Protein AF-A0A6M2A0D2-F1 (afdb_monomer)

Structure (mmCIF, N/CA/C/O backbone):
data_AF-A0A6M2A0D2-F1
#
_entry.id   AF-A0A6M2A0D2-F1
#
loop_
_atom_site.group_PDB
_atom_site.id
_atom_site.type_symbol
_atom_site.label_atom_id
_atom_site.label_alt_id
_atom_site.label_comp_id
_atom_site.label_asym_id
_atom_site.label_entity_id
_atom_site.label_seq_id
_atom_site.pdbx_PDB_ins_code
_atom_site.Cartn_x
_atom_site.Cartn_y
_atom_site.Cartn_z
_atom_site.occupancy
_atom_site.B_iso_or_equiv
_atom_site.auth_seq_id
_atom_site.auth_comp_id
_atom_site.auth_asym_id
_atom_site.auth_atom_id
_atom_site.pdbx_PDB_model_num
ATOM 1 N N . MET A 1 1 ? -23.229 28.971 39.987 1.00 48.81 1 MET A N 1
ATOM 2 C CA . MET A 1 1 ? -23.139 29.223 38.529 1.00 48.81 1 MET A CA 1
ATOM 3 C C . MET A 1 1 ? -22.010 28.457 37.811 1.00 48.81 1 MET A C 1
ATOM 5 O O . MET A 1 1 ? -21.842 28.647 36.620 1.00 48.81 1 MET A O 1
ATOM 9 N N . ALA A 1 2 ? -21.264 27.540 38.452 1.00 50.34 2 ALA A N 1
ATOM 10 C CA . ALA A 1 2 ? -20.131 26.849 37.801 1.00 50.34 2 ALA A CA 1
ATOM 11 C C . ALA A 1 2 ? -20.486 25.549 37.037 1.00 50.34 2 ALA A C 1
ATOM 13 O O . ALA A 1 2 ? -19.642 25.006 36.333 1.00 50.34 2 ALA A O 1
ATOM 14 N N . LYS A 1 3 ? -21.718 25.028 37.162 1.00 50.66 3 LYS A N 1
ATOM 15 C CA . LYS A 1 3 ? -22.118 23.735 36.565 1.00 50.66 3 LYS A CA 1
ATOM 16 C C . LYS A 1 3 ? -22.698 23.833 35.145 1.00 50.66 3 LYS A C 1
ATOM 18 O O . LYS A 1 3 ? -22.775 22.814 34.468 1.00 50.66 3 LYS A O 1
ATOM 23 N N . GLU A 1 4 ? -23.085 25.023 34.683 1.00 49.31 4 GLU A N 1
ATOM 24 C CA . GLU A 1 4 ? -23.639 25.213 33.329 1.00 49.31 4 GLU A CA 1
ATOM 25 C C . GLU A 1 4 ? -22.561 25.374 32.251 1.00 49.31 4 GLU A C 1
ATOM 27 O O . GLU A 1 4 ? -22.770 24.955 31.116 1.00 49.31 4 GLU A O 1
ATOM 32 N N . ASN A 1 5 ? -21.381 25.894 32.602 1.00 50.97 5 ASN A N 1
ATOM 33 C CA . ASN A 1 5 ? -20.317 26.145 31.625 1.00 50.97 5 ASN A CA 1
ATOM 34 C C . ASN A 1 5 ? -19.569 24.872 31.194 1.00 50.97 5 ASN A C 1
ATOM 36 O O . ASN A 1 5 ? -19.172 24.774 30.038 1.00 50.97 5 ASN A O 1
ATOM 40 N N . ALA A 1 6 ? -19.440 23.867 32.069 1.00 52.22 6 ALA A N 1
ATOM 41 C CA . ALA A 1 6 ? -18.786 22.598 31.724 1.00 52.22 6 ALA A CA 1
ATOM 42 C C . ALA A 1 6 ? -19.586 21.787 30.683 1.00 52.22 6 ALA A C 1
ATOM 44 O O . ALA A 1 6 ? -19.010 21.219 29.765 1.00 52.22 6 ALA A O 1
ATOM 45 N N . LYS A 1 7 ? -20.926 21.806 30.762 1.00 52.66 7 LYS A N 1
ATOM 46 C CA . LYS A 1 7 ? -21.791 21.083 29.812 1.00 52.66 7 LYS A CA 1
ATOM 47 C C . LYS A 1 7 ? -21.825 21.697 28.408 1.00 52.66 7 LYS A C 1
ATOM 49 O O . LYS A 1 7 ? -22.117 20.978 27.459 1.00 52.66 7 LYS A O 1
ATOM 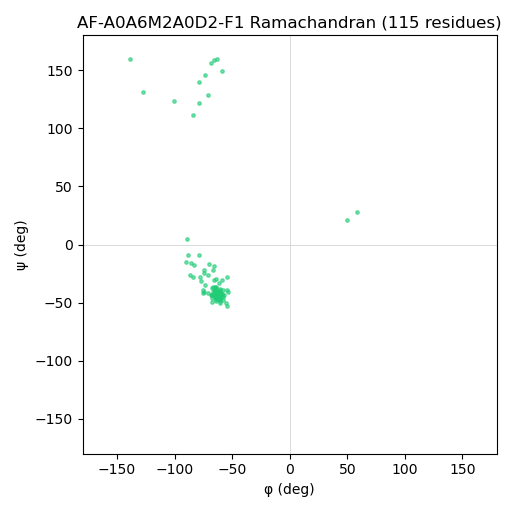54 N N . LYS A 1 8 ? -21.568 23.003 28.268 1.00 51.78 8 LYS A N 1
ATOM 55 C CA . LYS A 1 8 ? -21.531 23.680 26.959 1.00 51.78 8 LYS A CA 1
ATOM 56 C C . LYS A 1 8 ? -20.265 23.342 26.163 1.00 51.78 8 LYS A C 1
ATOM 58 O O . LYS A 1 8 ? -20.383 23.081 24.972 1.00 51.78 8 LYS A O 1
ATOM 63 N N . GLY A 1 9 ? -19.102 23.272 26.818 1.00 53.81 9 GLY A N 1
ATOM 64 C CA . GLY A 1 9 ? -17.838 22.892 26.167 1.00 53.81 9 GLY A CA 1
ATOM 65 C C . GLY A 1 9 ? -17.841 21.450 25.647 1.00 53.81 9 GLY A C 1
ATOM 66 O O . GLY A 1 9 ? -17.459 21.206 24.506 1.00 53.81 9 GLY A O 1
ATOM 67 N N . ASP A 1 10 ? -18.390 20.514 26.429 1.00 55.44 10 ASP A N 1
ATOM 68 C CA . ASP A 1 10 ? -18.502 19.103 26.026 1.00 55.44 10 ASP A CA 1
ATOM 69 C C . ASP A 1 10 ? -19.451 18.893 24.825 1.00 55.44 10 ASP A C 1
ATOM 71 O O . ASP A 1 10 ? -19.251 17.984 24.016 1.00 55.44 10 ASP A O 1
ATOM 75 N N . LEU A 1 11 ? -20.486 19.734 24.683 1.00 54.72 11 LEU A N 1
ATOM 76 C CA . LEU A 1 11 ? -21.418 19.689 23.549 1.00 54.72 11 LEU A CA 1
ATOM 77 C C . LEU A 1 11 ? -20.801 20.259 22.262 1.00 54.72 11 LEU A C 1
ATOM 79 O O . LEU A 1 11 ? -20.980 19.667 21.196 1.00 54.72 11 LEU A O 1
ATOM 83 N N . GLU A 1 12 ? -20.057 21.365 22.351 1.00 60.28 12 GLU A N 1
ATOM 84 C CA . GLU A 1 12 ? -19.354 21.958 21.202 1.00 60.28 12 GLU A CA 1
ATOM 85 C C . GLU A 1 12 ? -18.254 21.027 20.667 1.00 60.28 12 GLU A C 1
ATOM 87 O O . GLU A 1 12 ? -18.112 20.856 19.449 1.00 60.28 12 GLU A O 1
ATOM 92 N N . ASP A 1 13 ? -17.535 20.341 21.559 1.00 66.06 13 ASP A N 1
ATOM 93 C CA . ASP A 1 13 ? -16.544 19.333 21.181 1.00 66.06 13 ASP A CA 1
ATOM 94 C C . ASP A 1 13 ? -17.189 18.101 20.530 1.00 66.06 13 ASP A C 1
ATOM 96 O O . ASP A 1 13 ? -16.651 17.560 19.556 1.00 66.06 13 ASP A O 1
ATOM 100 N N . PHE A 1 14 ? -18.376 17.692 20.991 1.00 69.38 14 PHE A N 1
ATOM 101 C CA . PHE A 1 14 ? -19.129 16.589 20.395 1.00 69.38 14 PHE A CA 1
ATOM 102 C C . PHE A 1 14 ? -19.667 16.934 18.997 1.00 69.38 14 PHE A C 1
ATOM 104 O O . PHE A 1 14 ? -19.516 16.137 18.066 1.00 69.38 14 PHE A O 1
ATOM 111 N N . GLU A 1 15 ? -20.223 18.132 18.799 1.00 70.31 15 GLU A N 1
ATOM 112 C CA . GLU A 1 15 ? -20.664 18.602 17.477 1.00 70.31 15 GLU A CA 1
ATOM 113 C C . GLU A 1 15 ? -19.491 18.769 16.496 1.00 70.31 15 GLU A C 1
ATOM 115 O O . GLU A 1 15 ? -19.592 18.410 15.314 1.00 70.31 15 GLU A O 1
ATOM 120 N N . SER A 1 16 ? -18.344 19.255 16.979 1.00 75.31 16 SER A N 1
ATOM 121 C CA . SER A 1 16 ? -17.098 19.351 16.209 1.00 75.31 16 SER A CA 1
ATOM 122 C C . SER A 1 16 ? -16.593 17.970 15.772 1.00 75.31 16 SER A C 1
ATOM 124 O O . SER A 1 16 ? -16.230 17.766 14.606 1.00 75.31 16 SER A O 1
ATOM 126 N N . LEU A 1 17 ? -16.646 16.978 16.667 1.00 71.88 17 LEU A N 1
ATOM 127 C CA . LEU A 1 17 ? -16.330 15.577 16.370 1.00 71.88 17 LEU A CA 1
ATOM 128 C C . LEU A 1 17 ? -17.287 14.971 15.343 1.00 71.88 17 LEU A C 1
ATOM 130 O O . LEU A 1 17 ? -16.835 14.307 14.407 1.00 71.88 17 LEU A O 1
ATOM 134 N N . GLN A 1 18 ? -18.590 15.234 15.463 1.00 75.62 18 GLN A N 1
ATOM 135 C CA . GLN A 1 18 ? -19.581 14.769 14.494 1.00 75.62 18 GLN A CA 1
ATOM 136 C C . GLN A 1 18 ? -19.345 15.364 13.102 1.00 75.62 18 GLN A C 1
ATOM 138 O O . GLN A 1 18 ? -19.386 14.630 12.111 1.00 75.62 18 GLN A O 1
ATOM 143 N N . LYS A 1 19 ? -19.022 16.661 13.001 1.00 75.19 19 LYS A N 1
ATOM 144 C CA . LYS A 1 19 ? -18.650 17.295 11.724 1.00 75.19 19 LYS A CA 1
ATOM 145 C C . LYS A 1 19 ? -17.400 16.658 11.116 1.00 75.19 19 LYS A C 1
ATOM 147 O O . LYS A 1 19 ? -17.416 16.310 9.934 1.00 75.19 19 LYS A O 1
ATOM 152 N N . LYS A 1 20 ? -16.345 16.437 11.908 1.00 74.50 20 LYS A N 1
ATOM 153 C CA . LYS A 1 20 ? -15.103 15.783 11.447 1.00 74.50 20 LYS A CA 1
ATOM 154 C C . LYS A 1 20 ? -15.351 14.347 10.976 1.00 74.50 20 LYS A C 1
ATOM 156 O O . LYS A 1 20 ? -14.867 13.961 9.914 1.00 74.50 20 LYS A O 1
ATOM 161 N N . LEU A 1 21 ? -16.158 13.576 11.706 1.00 74.94 21 LEU A N 1
ATOM 162 C CA . LEU A 1 21 ? -16.565 12.225 11.306 1.00 74.94 21 LEU A CA 1
ATOM 163 C C . LEU A 1 21 ? -17.326 12.237 9.979 1.00 74.94 21 LEU A C 1
ATOM 165 O O . LEU A 1 21 ? -17.021 11.440 9.096 1.00 74.94 21 LEU A O 1
ATOM 169 N N . LYS A 1 22 ? -18.262 13.173 9.798 1.00 81.44 22 LYS A N 1
ATOM 170 C CA . LYS A 1 22 ? -19.039 13.311 8.558 1.00 81.44 22 LYS A CA 1
ATOM 171 C C . LYS A 1 22 ? -18.143 13.597 7.348 1.00 81.44 22 LYS A C 1
ATOM 173 O O . LYS A 1 22 ? -18.342 13.011 6.286 1.00 81.44 22 LYS A O 1
ATOM 178 N N . VAL A 1 23 ? -17.111 14.427 7.525 1.00 80.06 23 VAL A N 1
ATOM 179 C CA . VAL A 1 23 ? -16.092 14.688 6.493 1.00 80.06 23 VAL A CA 1
ATOM 180 C C . VAL A 1 23 ? -15.295 13.422 6.165 1.00 80.06 23 VAL A C 1
ATOM 182 O O . VAL A 1 23 ? -15.122 13.102 4.990 1.00 80.06 23 VAL A O 1
ATOM 185 N N . ILE A 1 24 ? -14.861 12.661 7.174 1.00 74.75 24 ILE A N 1
ATOM 186 C CA . ILE A 1 24 ? -14.125 11.400 6.979 1.00 74.75 24 ILE A CA 1
ATOM 187 C C . ILE A 1 24 ? -14.984 10.365 6.240 1.00 74.75 24 ILE A C 1
ATOM 189 O O . ILE A 1 24 ? -14.499 9.715 5.312 1.00 74.75 24 ILE A O 1
ATOM 193 N N . PHE A 1 25 ? -16.262 10.229 6.603 1.00 77.56 25 PHE A N 1
ATOM 194 C CA . PHE A 1 25 ? -17.186 9.335 5.906 1.00 77.56 25 PHE A CA 1
ATOM 195 C C . PHE A 1 25 ? -17.399 9.758 4.449 1.00 77.56 25 PHE A C 1
ATOM 197 O O . PHE A 1 25 ? -17.303 8.911 3.564 1.00 77.56 25 PHE A O 1
ATOM 204 N N . GLY A 1 26 ? -17.574 11.056 4.182 1.00 77.62 26 GLY A N 1
ATOM 205 C CA . GLY A 1 26 ? -17.702 11.568 2.816 1.00 77.62 26 GLY A CA 1
ATOM 206 C C . GLY A 1 26 ? -16.433 11.381 1.976 1.00 77.62 26 GLY A C 1
ATOM 207 O O . GLY A 1 26 ? -16.509 11.061 0.791 1.00 77.62 26 GLY A O 1
ATOM 208 N N . LEU A 1 27 ? -15.247 11.523 2.575 1.00 76.44 27 LEU A N 1
ATOM 209 C CA . LEU A 1 27 ? -13.976 11.221 1.908 1.00 76.44 27 LEU A CA 1
ATOM 210 C C . LEU A 1 27 ? -13.844 9.728 1.598 1.00 76.44 27 LEU A C 1
ATOM 212 O O . LEU A 1 27 ? -13.442 9.365 0.494 1.00 76.44 27 LEU A O 1
ATOM 216 N N . ARG A 1 28 ? -14.232 8.857 2.536 1.00 77.50 28 ARG A N 1
ATOM 217 C CA . ARG A 1 28 ? -14.237 7.404 2.330 1.00 77.50 28 ARG A CA 1
ATOM 218 C C . ARG A 1 28 ? -15.165 7.002 1.186 1.00 77.50 28 ARG A C 1
ATOM 220 O O . ARG A 1 28 ? -14.788 6.166 0.371 1.00 77.50 28 ARG A O 1
ATOM 227 N N . GLU A 1 29 ? -16.347 7.601 1.115 1.00 80.44 29 GLU A N 1
ATOM 228 C CA . GLU A 1 29 ? -17.319 7.350 0.053 1.00 80.44 29 GLU A CA 1
ATOM 229 C C . GLU A 1 29 ? -16.804 7.828 -1.310 1.00 80.44 29 GLU A C 1
ATOM 231 O O . GLU A 1 29 ? -16.836 7.074 -2.277 1.00 80.44 29 GLU A O 1
ATOM 236 N N . LYS A 1 30 ? -16.199 9.020 -1.381 1.00 79.31 30 LYS A N 1
ATOM 237 C CA . LYS A 1 30 ? -15.542 9.509 -2.606 1.00 79.31 30 LYS A CA 1
ATOM 238 C C . LYS A 1 30 ? -14.417 8.588 -3.079 1.00 79.31 30 LYS A C 1
ATOM 240 O O . LYS A 1 30 ? -14.313 8.332 -4.276 1.00 79.31 30 LYS A O 1
ATOM 245 N N . VAL A 1 31 ? -13.598 8.070 -2.161 1.00 78.81 31 VAL A N 1
ATOM 246 C CA . VAL A 1 31 ? -12.543 7.094 -2.483 1.00 78.81 31 VAL A CA 1
ATOM 247 C C . VAL A 1 31 ? -13.148 5.783 -2.976 1.00 78.81 31 VAL A C 1
ATOM 249 O O . VAL A 1 31 ? -12.663 5.230 -3.958 1.00 78.81 31 VAL A O 1
ATOM 252 N N . ALA A 1 32 ? -14.222 5.304 -2.345 1.00 77.00 32 ALA A N 1
ATOM 253 C CA . ALA A 1 32 ? -14.917 4.099 -2.782 1.00 77.00 32 ALA A CA 1
ATOM 254 C C . ALA A 1 32 ? -15.498 4.267 -4.193 1.00 77.00 32 ALA A C 1
ATOM 256 O O . ALA A 1 32 ? -15.269 3.409 -5.034 1.00 77.00 32 ALA A O 1
ATOM 257 N N . ILE A 1 33 ? -16.145 5.400 -4.484 1.00 80.75 33 ILE A N 1
ATOM 258 C CA . ILE A 1 33 ? -16.681 5.723 -5.815 1.00 80.75 33 ILE A CA 1
ATOM 259 C C . ILE A 1 33 ? -15.557 5.854 -6.850 1.00 80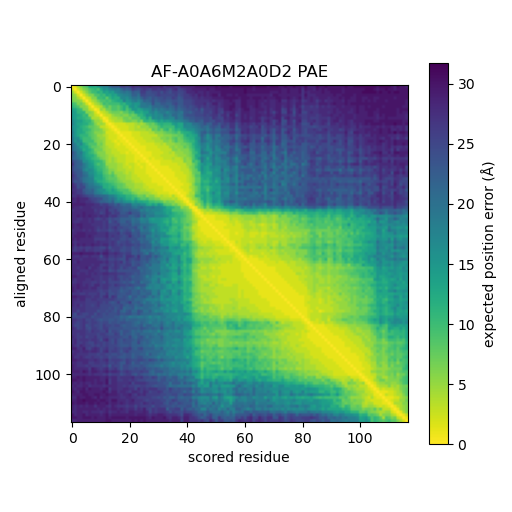.75 33 ILE A C 1
ATOM 261 O O . ILE A 1 33 ? -15.713 5.430 -7.992 1.00 80.75 33 ILE A O 1
ATOM 265 N N . ALA A 1 34 ? -14.419 6.449 -6.488 1.00 77.06 34 ALA A N 1
ATOM 266 C CA . ALA A 1 34 ? -13.278 6.573 -7.392 1.00 77.06 34 ALA A CA 1
ATOM 267 C C . ALA A 1 34 ? -12.656 5.206 -7.711 1.00 77.06 34 ALA A C 1
ATOM 269 O O . ALA A 1 34 ? -12.371 4.923 -8.871 1.00 77.06 34 ALA A O 1
ATOM 270 N N . LEU A 1 35 ? -12.499 4.347 -6.701 1.00 72.38 35 LEU A N 1
ATOM 271 C CA . LEU A 1 35 ? -12.041 2.972 -6.880 1.00 72.38 35 LEU A CA 1
ATOM 272 C C . LEU A 1 35 ? -13.026 2.169 -7.725 1.00 72.38 35 LEU A C 1
ATOM 274 O O . LEU A 1 35 ? -12.607 1.515 -8.671 1.00 72.38 35 LEU A O 1
ATOM 278 N N . ASP A 1 36 ? -14.322 2.280 -7.441 1.00 74.56 36 ASP A N 1
ATOM 279 C CA . ASP A 1 36 ? -15.371 1.608 -8.200 1.00 74.56 36 ASP A CA 1
ATOM 280 C C . ASP A 1 36 ? -15.380 2.061 -9.662 1.00 74.56 36 ASP A C 1
ATOM 282 O O . ASP A 1 36 ? -15.425 1.223 -10.552 1.00 74.56 36 ASP A O 1
ATOM 286 N N . LYS A 1 37 ? -15.198 3.361 -9.937 1.00 73.62 37 LYS A N 1
ATOM 287 C CA . LYS A 1 37 ? -15.034 3.894 -11.301 1.00 73.62 37 LYS A CA 1
ATOM 288 C C . LYS A 1 37 ? -13.778 3.382 -12.003 1.00 73.62 37 LYS A C 1
ATOM 290 O O . LYS A 1 37 ? -13.825 3.171 -13.210 1.00 73.62 37 LYS A O 1
ATOM 295 N N . ILE A 1 38 ? -12.666 3.199 -11.291 1.00 66.69 38 ILE A N 1
ATOM 296 C CA . ILE A 1 38 ? -11.439 2.610 -11.854 1.00 66.69 38 ILE A CA 1
ATOM 297 C C . ILE A 1 38 ? -11.677 1.133 -12.191 1.00 66.69 38 ILE A C 1
ATOM 299 O O . ILE A 1 38 ? -11.322 0.693 -13.282 1.00 66.69 38 ILE A O 1
ATOM 303 N N . TYR A 1 39 ? -12.341 0.394 -11.300 1.00 65.38 39 TYR A N 1
ATOM 304 C CA . TYR A 1 39 ? -12.665 -1.016 -11.504 1.00 65.38 39 TYR A CA 1
ATOM 305 C C . TYR A 1 39 ? -13.692 -1.225 -12.631 1.00 65.38 39 TYR A C 1
ATOM 307 O O . TYR A 1 39 ? -13.485 -2.082 -13.487 1.00 65.38 39 TYR A O 1
ATOM 315 N N . THR A 1 40 ? -14.750 -0.408 -12.699 1.00 63.09 40 THR A N 1
ATOM 316 C CA . THR A 1 40 ? -15.794 -0.495 -13.741 1.00 63.09 40 THR A CA 1
ATOM 317 C C . THR A 1 40 ? -15.351 0.048 -15.097 1.00 63.09 40 THR A C 1
ATOM 319 O O . THR A 1 40 ? -15.685 -0.558 -16.109 1.00 63.09 40 THR A O 1
ATOM 322 N N . LYS A 1 41 ? -14.589 1.151 -15.167 1.00 60.94 41 LYS A N 1
ATOM 323 C CA . LYS A 1 41 ? -14.090 1.664 -16.460 1.00 60.94 41 LYS A CA 1
ATOM 324 C C . LYS A 1 41 ? -12.891 0.888 -16.995 1.00 60.94 41 LYS A C 1
ATOM 326 O O . LYS A 1 41 ? -12.693 0.869 -18.203 1.00 60.94 41 LYS A O 1
ATOM 331 N N . GLY A 1 42 ? -12.087 0.290 -16.119 1.00 57.75 42 GLY A N 1
ATOM 332 C CA . GLY A 1 42 ? -10.910 -0.469 -16.526 1.00 57.75 42 GLY A CA 1
ATOM 333 C C . GLY A 1 42 ? -11.197 -1.932 -16.850 1.00 57.75 42 GLY A C 1
ATOM 334 O O . GLY A 1 42 ? -10.433 -2.527 -17.593 1.00 57.75 42 GLY A O 1
ATOM 335 N N . SER A 1 43 ? -12.247 -2.540 -16.275 1.00 63.59 43 SER A N 1
ATOM 336 C CA . SER A 1 43 ? -12.337 -4.010 -16.132 1.00 63.59 43 SER A CA 1
ATOM 337 C C . SER A 1 43 ? -11.071 -4.627 -15.515 1.00 63.59 43 SER A C 1
ATOM 339 O O . SER A 1 43 ? -10.812 -5.812 -15.679 1.00 63.59 43 SER A O 1
ATOM 341 N N . LEU A 1 44 ? -10.274 -3.818 -14.808 1.00 67.25 44 LEU A N 1
ATOM 342 C CA . LEU A 1 44 ? -9.013 -4.224 -14.205 1.00 67.25 44 LEU A CA 1
ATOM 343 C C . LEU A 1 44 ? -9.256 -4.477 -12.725 1.00 67.25 44 LEU A C 1
ATOM 345 O O . LEU A 1 44 ? -9.697 -3.605 -11.980 1.00 67.25 44 LEU A O 1
ATOM 349 N N . THR A 1 45 ? -8.937 -5.675 -12.279 1.00 76.38 45 THR A N 1
ATOM 350 C CA . THR A 1 45 ? -8.857 -6.046 -10.876 1.00 76.38 45 THR A CA 1
ATOM 351 C C . THR A 1 45 ? -7.715 -5.298 -10.185 1.00 76.38 45 THR A C 1
ATOM 353 O O . THR A 1 45 ? -6.730 -4.882 -10.797 1.00 76.38 45 THR A O 1
ATOM 356 N N . ALA A 1 46 ? -7.785 -5.189 -8.855 1.00 74.38 46 ALA A N 1
ATOM 357 C CA . ALA A 1 46 ? -6.691 -4.623 -8.061 1.00 74.38 46 ALA A CA 1
ATOM 358 C C . ALA A 1 46 ? -5.344 -5.327 -8.319 1.00 74.38 46 ALA A C 1
ATOM 360 O O . ALA A 1 46 ? -4.294 -4.703 -8.185 1.00 74.38 46 ALA A O 1
ATOM 361 N N . LYS A 1 47 ? -5.365 -6.613 -8.700 1.00 77.62 47 LYS A N 1
ATOM 362 C CA . LYS A 1 47 ? -4.159 -7.348 -9.090 1.00 77.62 47 LYS A CA 1
ATOM 363 C C . LYS A 1 47 ? -3.580 -6.821 -10.396 1.00 77.62 47 LYS A C 1
ATOM 365 O O . LYS A 1 47 ? -2.407 -6.487 -10.404 1.00 77.62 47 LYS A O 1
ATOM 370 N N . GLU A 1 48 ? -4.397 -6.667 -11.432 1.00 78.50 48 GLU A N 1
ATOM 371 C CA . GLU A 1 48 ? -3.942 -6.198 -12.749 1.00 78.50 48 GLU A CA 1
ATOM 372 C C . GLU A 1 48 ? -3.411 -4.763 -12.693 1.00 78.50 48 GLU A C 1
ATOM 374 O O . GLU A 1 48 ? -2.384 -4.455 -13.289 1.00 78.50 48 GLU A O 1
ATOM 379 N N . VAL A 1 49 ? -4.039 -3.893 -11.895 1.00 78.94 49 VAL A N 1
ATOM 380 C CA . VAL A 1 49 ? -3.506 -2.543 -11.645 1.00 78.94 49 VAL A CA 1
ATOM 381 C C . VAL A 1 49 ? -2.146 -2.609 -10.945 1.00 78.94 49 VAL A C 1
ATOM 383 O O . VAL A 1 49 ? -1.239 -1.847 -11.272 1.00 78.94 49 VAL A O 1
ATOM 386 N N . THR A 1 50 ? -1.990 -3.521 -9.983 1.00 81.38 50 THR A N 1
ATOM 387 C CA . THR A 1 50 ? -0.719 -3.692 -9.267 1.00 81.38 50 THR A CA 1
ATOM 388 C C . THR A 1 50 ? 0.363 -4.230 -10.202 1.00 81.38 50 THR A C 1
ATOM 390 O O . THR A 1 50 ? 1.449 -3.668 -10.240 1.00 81.38 50 THR A O 1
ATOM 393 N N . GLU A 1 51 ? 0.053 -5.246 -11.006 1.00 84.50 51 GLU A N 1
ATOM 394 C CA . GLU A 1 51 ? 0.963 -5.821 -12.004 1.00 84.50 51 GLU A CA 1
ATOM 395 C C . GLU A 1 51 ? 1.385 -4.786 -13.052 1.00 84.50 51 GLU A C 1
ATOM 397 O O . GLU A 1 51 ? 2.565 -4.694 -13.386 1.00 84.50 51 GLU A O 1
ATOM 402 N N . TYR A 1 52 ? 0.455 -3.944 -13.508 1.00 85.75 52 TYR A N 1
ATOM 403 C CA . TYR A 1 52 ? 0.760 -2.855 -14.431 1.00 85.75 52 TYR A CA 1
ATOM 404 C C . TYR A 1 52 ? 1.735 -1.837 -13.827 1.00 85.75 52 TYR A C 1
ATOM 406 O O . TYR A 1 52 ? 2.682 -1.431 -14.496 1.00 85.75 52 TYR A O 1
ATOM 414 N N . LEU A 1 53 ? 1.518 -1.436 -12.568 1.00 83.56 53 LEU A N 1
ATOM 415 C CA . LEU A 1 53 ? 2.367 -0.475 -11.851 1.00 83.56 53 LEU A CA 1
ATOM 416 C C . LEU A 1 53 ? 3.711 -1.063 -11.395 1.00 83.56 53 LEU A C 1
ATOM 418 O O . LEU A 1 53 ? 4.655 -0.308 -11.165 1.00 83.56 53 LEU A O 1
ATOM 422 N N . ASP A 1 54 ? 3.793 -2.381 -11.218 1.00 85.25 54 ASP A N 1
ATOM 423 C CA . ASP A 1 54 ? 5.008 -3.086 -10.803 1.00 85.25 54 ASP A CA 1
ATOM 424 C C . ASP A 1 54 ? 5.917 -3.428 -11.996 1.00 85.25 54 ASP A C 1
ATOM 426 O O . ASP A 1 54 ? 7.098 -3.705 -11.793 1.00 85.25 54 ASP A O 1
ATOM 430 N N . ASN A 1 55 ? 5.405 -3.375 -13.231 1.00 87.75 55 ASN A N 1
ATOM 431 C CA . ASN A 1 55 ? 6.187 -3.643 -14.432 1.00 87.75 55 ASN A CA 1
ATOM 432 C C . ASN A 1 55 ? 6.960 -2.385 -14.897 1.00 87.75 55 ASN A C 1
ATOM 434 O O . ASN A 1 55 ? 6.344 -1.435 -15.392 1.00 87.75 55 ASN A O 1
ATOM 438 N N . PRO A 1 56 ? 8.305 -2.370 -14.807 1.00 84.62 56 PRO A N 1
ATOM 439 C CA . PRO A 1 56 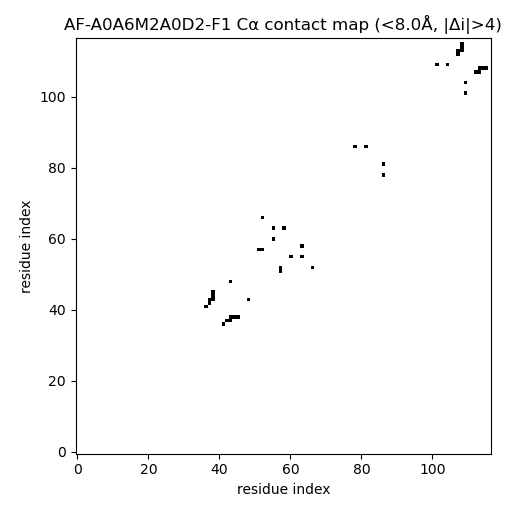? 9.110 -1.225 -15.223 1.00 84.62 56 PRO A CA 1
ATOM 440 C C . PRO A 1 56 ? 9.071 -0.975 -16.734 1.00 84.62 56 PRO A C 1
ATOM 442 O O . PRO A 1 56 ? 9.297 0.153 -17.153 1.00 84.62 56 PRO A O 1
ATOM 445 N N . SER A 1 57 ? 8.746 -1.977 -17.558 1.00 89.62 57 SER A N 1
ATOM 446 C CA . SER A 1 57 ? 8.647 -1.827 -19.017 1.00 89.62 57 SER A CA 1
ATOM 447 C C . SER A 1 57 ? 7.445 -0.990 -19.465 1.00 89.62 57 SER A C 1
ATOM 449 O O . SER A 1 57 ? 7.426 -0.517 -20.598 1.00 89.62 57 SER A O 1
ATOM 451 N N . ASN A 1 58 ? 6.455 -0.781 -18.590 1.00 87.81 58 ASN A N 1
ATOM 452 C CA . ASN A 1 58 ? 5.270 0.027 -18.892 1.00 87.81 58 ASN A CA 1
ATOM 453 C C . ASN A 1 58 ? 5.527 1.541 -18.792 1.00 87.81 58 ASN A C 1
ATOM 455 O O . ASN A 1 58 ? 4.659 2.336 -19.150 1.00 87.81 58 ASN A O 1
ATOM 459 N N . PHE A 1 59 ? 6.691 1.954 -18.283 1.00 90.31 59 PHE A N 1
ATOM 460 C CA . PHE A 1 59 ? 7.013 3.351 -18.006 1.00 90.31 59 PHE A CA 1
ATOM 461 C C . PHE A 1 59 ? 8.450 3.668 -18.418 1.00 90.31 59 PHE A C 1
ATOM 463 O O . PHE A 1 59 ? 9.303 2.789 -18.497 1.00 90.31 59 PHE A O 1
ATOM 470 N N . SER A 1 60 ? 8.762 4.948 -18.622 1.00 91.56 60 SER A N 1
ATOM 471 C CA . SER A 1 60 ? 10.169 5.353 -18.676 1.00 91.56 60 SER A CA 1
ATOM 472 C C . SER A 1 60 ? 10.820 5.220 -17.294 1.00 91.56 60 SER A C 1
ATOM 474 O O . SER A 1 60 ? 10.136 5.302 -16.272 1.00 91.56 60 SER A O 1
ATOM 476 N N . ALA A 1 61 ? 12.148 5.074 -17.236 1.00 89.12 61 ALA A N 1
ATOM 477 C CA . ALA A 1 61 ? 12.873 4.927 -15.968 1.00 89.12 61 ALA A CA 1
ATOM 478 C C . ALA A 1 61 ? 12.560 6.060 -14.970 1.00 89.12 61 ALA A C 1
ATOM 480 O O . ALA A 1 61 ? 12.325 5.809 -13.790 1.00 89.12 61 ALA A O 1
ATOM 481 N N . TYR A 1 62 ? 12.472 7.300 -15.462 1.00 92.69 62 TYR A N 1
ATOM 482 C CA . TYR A 1 62 ? 12.104 8.465 -14.656 1.00 92.69 62 TYR A CA 1
ATOM 483 C C . TYR A 1 62 ? 10.666 8.388 -14.123 1.00 92.69 62 TYR A C 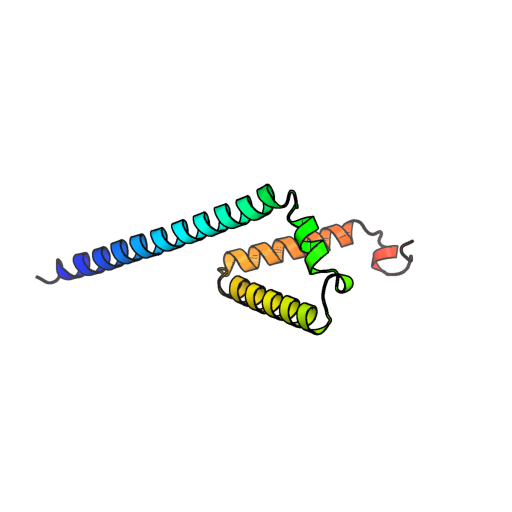1
ATOM 485 O O . TYR A 1 62 ? 10.404 8.683 -12.956 1.00 92.69 62 TYR A O 1
ATOM 493 N N . GLN A 1 63 ? 9.715 7.983 -14.968 1.00 89.19 63 GLN A N 1
ATOM 494 C CA . GLN A 1 63 ? 8.317 7.836 -14.564 1.00 89.19 63 GLN A CA 1
ATOM 495 C C . GLN A 1 63 ? 8.146 6.706 -13.552 1.00 89.19 63 GLN A C 1
ATOM 497 O O . GLN A 1 63 ? 7.449 6.890 -12.556 1.00 89.19 63 GLN A O 1
ATOM 502 N N . PHE A 1 64 ? 8.804 5.570 -13.777 1.00 90.12 64 PHE A N 1
ATOM 503 C CA . PHE A 1 64 ? 8.754 4.434 -12.870 1.00 90.12 64 PHE A CA 1
ATOM 504 C C . PHE A 1 64 ? 9.295 4.803 -11.486 1.00 90.12 64 PHE A C 1
ATOM 506 O O . PHE A 1 64 ? 8.609 4.581 -10.491 1.00 90.12 64 PHE A O 1
ATOM 513 N N . ASP A 1 65 ? 10.466 5.443 -11.418 1.00 92.12 65 ASP A N 1
ATOM 514 C CA . ASP A 1 65 ? 11.062 5.888 -10.153 1.00 92.12 65 ASP A CA 1
ATOM 515 C C . ASP A 1 65 ? 10.129 6.844 -9.388 1.00 92.12 65 ASP A C 1
ATOM 517 O O . ASP A 1 65 ? 9.852 6.652 -8.203 1.00 92.12 65 ASP A O 1
ATOM 521 N N . ASN A 1 66 ? 9.533 7.818 -10.080 1.00 93.44 66 ASN A N 1
ATOM 522 C CA . ASN A 1 66 ? 8.563 8.731 -9.472 1.00 93.44 66 ASN A CA 1
ATOM 523 C C . ASN A 1 66 ? 7.289 8.027 -8.980 1.00 93.44 66 ASN A C 1
ATOM 525 O O . ASN A 1 66 ? 6.763 8.370 -7.917 1.00 93.44 66 ASN A O 1
ATOM 529 N N . ILE A 1 67 ? 6.775 7.053 -9.736 1.00 88.75 67 ILE A N 1
ATOM 530 C CA . ILE A 1 67 ? 5.606 6.258 -9.338 1.00 88.75 67 ILE A CA 1
ATOM 531 C C . ILE A 1 67 ? 5.926 5.443 -8.083 1.00 88.75 67 ILE A C 1
ATOM 533 O O . ILE A 1 67 ? 5.124 5.431 -7.147 1.00 88.75 67 ILE A O 1
ATOM 537 N N . GLN A 1 68 ? 7.095 4.802 -8.032 1.00 91.31 68 GLN A N 1
ATOM 538 C CA . GLN A 1 68 ? 7.515 4.018 -6.873 1.00 91.31 68 GLN A CA 1
ATOM 539 C C . GLN A 1 68 ? 7.713 4.903 -5.639 1.00 91.31 68 GLN A C 1
ATOM 541 O O . GLN A 1 68 ? 7.154 4.580 -4.592 1.00 91.31 68 GLN A O 1
ATOM 546 N N . LYS A 1 69 ? 8.373 6.065 -5.776 1.00 93.12 69 LYS A N 1
ATOM 547 C CA . LYS A 1 69 ? 8.518 7.053 -4.688 1.00 93.12 69 LYS A CA 1
ATOM 548 C C . LYS A 1 69 ? 7.171 7.479 -4.117 1.00 93.12 69 LYS A C 1
ATOM 550 O O . LYS A 1 69 ? 6.934 7.359 -2.917 1.00 93.12 69 LYS A O 1
ATOM 555 N N . ARG A 1 70 ? 6.234 7.867 -4.986 1.00 91.06 70 ARG A N 1
ATOM 556 C CA . ARG A 1 70 ? 4.878 8.239 -4.561 1.00 91.06 70 ARG A CA 1
ATOM 557 C C . ARG A 1 70 ? 4.149 7.096 -3.863 1.00 91.06 70 ARG A C 1
ATOM 559 O O . ARG A 1 70 ? 3.436 7.336 -2.892 1.00 91.06 70 ARG A O 1
ATOM 566 N N . ARG A 1 71 ? 4.312 5.852 -4.326 1.00 89.25 71 ARG A N 1
ATOM 567 C CA . ARG A 1 71 ? 3.723 4.681 -3.656 1.00 89.25 71 ARG A CA 1
ATOM 56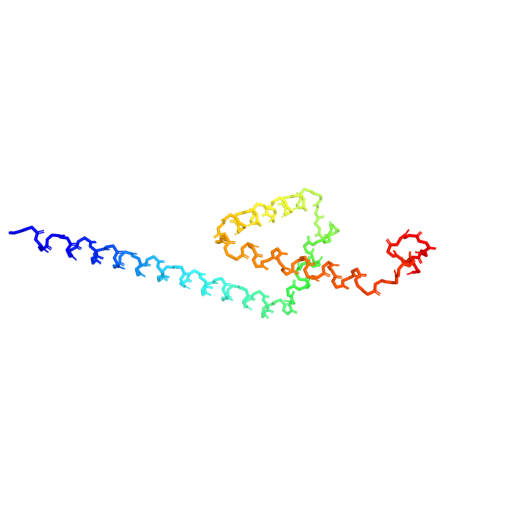8 C C . ARG A 1 71 ? 4.316 4.477 -2.269 1.00 89.25 71 ARG A C 1
ATOM 570 O O . ARG A 1 71 ? 3.546 4.236 -1.341 1.00 89.25 71 ARG A O 1
ATOM 577 N N . THR A 1 72 ? 5.631 4.610 -2.105 1.00 91.12 72 THR A N 1
ATOM 578 C CA . THR A 1 72 ? 6.268 4.543 -0.783 1.00 91.12 72 THR A CA 1
ATOM 579 C C . THR A 1 72 ? 5.792 5.654 0.145 1.00 91.12 72 THR A C 1
ATOM 581 O O . THR A 1 72 ? 5.442 5.351 1.284 1.00 91.12 72 THR A O 1
ATOM 584 N N . ASP A 1 73 ? 5.675 6.891 -0.340 1.00 93.25 73 ASP A N 1
ATOM 585 C CA . ASP A 1 73 ? 5.221 8.030 0.468 1.00 93.25 73 ASP A CA 1
ATOM 586 C C . ASP A 1 73 ? 3.773 7.846 0.932 1.00 93.25 73 ASP A C 1
ATOM 588 O O . ASP A 1 73 ? 3.459 7.976 2.114 1.00 93.25 73 ASP A O 1
ATOM 592 N N . ILE A 1 74 ? 2.883 7.455 0.014 1.00 88.19 74 ILE A N 1
ATOM 593 C CA . ILE A 1 74 ? 1.482 7.159 0.333 1.00 88.19 74 ILE A CA 1
ATOM 594 C C . ILE A 1 74 ? 1.395 5.990 1.319 1.00 88.19 74 ILE A C 1
ATOM 596 O O . ILE A 1 74 ? 0.606 6.027 2.263 1.00 88.19 74 ILE A O 1
ATOM 600 N N . GLN A 1 75 ? 2.200 4.944 1.128 1.00 86.88 75 GLN A N 1
ATOM 601 C CA . GLN A 1 75 ? 2.210 3.798 2.027 1.00 86.88 75 GLN A CA 1
ATOM 602 C C . GLN A 1 75 ? 2.711 4.174 3.427 1.00 86.88 75 GLN A C 1
ATOM 604 O O . GLN A 1 75 ? 2.142 3.691 4.408 1.00 86.88 75 GLN A O 1
ATOM 609 N N . ALA A 1 76 ? 3.726 5.034 3.530 1.00 89.25 76 ALA A N 1
ATOM 610 C CA . ALA A 1 76 ? 4.220 5.565 4.795 1.00 89.25 76 ALA A CA 1
ATOM 611 C C . ALA A 1 76 ? 3.149 6.416 5.488 1.00 89.25 76 ALA A C 1
ATOM 613 O O . ALA A 1 76 ? 2.817 6.145 6.638 1.00 89.25 76 ALA A O 1
ATOM 614 N N . PHE A 1 77 ? 2.516 7.339 4.762 1.00 90.19 77 PHE A N 1
ATOM 615 C CA . PHE A 1 77 ? 1.430 8.171 5.280 1.00 90.19 77 PHE A CA 1
ATOM 616 C C . PHE A 1 77 ? 0.250 7.339 5.802 1.00 90.19 77 PHE A C 1
ATOM 618 O O . PHE A 1 77 ? -0.224 7.539 6.921 1.00 90.19 77 PHE A O 1
ATOM 625 N N . ILE A 1 78 ? -0.206 6.348 5.025 1.00 84.81 78 ILE A N 1
ATOM 626 C CA . ILE A 1 78 ? -1.261 5.423 5.463 1.00 84.81 78 ILE A CA 1
ATOM 627 C C . ILE A 1 78 ? -0.801 4.656 6.700 1.00 84.81 78 ILE A C 1
ATOM 629 O O . ILE A 1 78 ? -1.576 4.481 7.638 1.00 84.81 78 ILE A O 1
ATOM 633 N N . TRP A 1 79 ? 0.446 4.178 6.712 1.00 85.88 79 TRP A N 1
ATOM 634 C CA . TRP A 1 79 ? 0.981 3.468 7.863 1.00 85.88 79 TRP A CA 1
ATOM 635 C C . TRP A 1 79 ? 0.974 4.351 9.103 1.00 85.88 79 TRP A C 1
ATOM 637 O O . TRP A 1 79 ? 0.501 3.906 10.137 1.00 85.88 79 TRP A O 1
ATOM 647 N N . GLU A 1 80 ? 1.413 5.600 9.026 1.00 88.44 80 GLU A N 1
ATOM 648 C CA . GLU A 1 80 ? 1.383 6.538 10.148 1.00 88.44 80 GLU A CA 1
ATOM 649 C C . GLU A 1 80 ? -0.039 6.798 10.645 1.00 88.44 80 GLU A C 1
ATOM 651 O O . GLU A 1 80 ? -0.287 6.644 11.843 1.00 88.44 80 GLU A O 1
ATOM 656 N N . ALA A 1 81 ? -0.977 7.052 9.728 1.00 86.62 81 ALA A N 1
ATOM 657 C CA . ALA A 1 81 ? -2.385 7.305 10.029 1.00 86.62 81 ALA A CA 1
ATOM 658 C C . ALA A 1 81 ? -3.126 6.089 10.621 1.00 86.62 81 ALA A C 1
ATOM 660 O O . ALA A 1 81 ? -4.189 6.234 11.233 1.00 86.62 81 ALA A O 1
ATOM 661 N N . LEU A 1 82 ? -2.598 4.871 10.460 1.00 87.56 82 LEU A N 1
ATOM 662 C CA . LEU A 1 82 ? -3.184 3.679 11.065 1.00 87.56 82 LEU A CA 1
ATOM 663 C C . LEU A 1 82 ? -2.977 3.670 12.586 1.00 87.56 82 LEU A C 1
ATOM 665 O O . LEU A 1 82 ? -1.855 3.718 13.095 1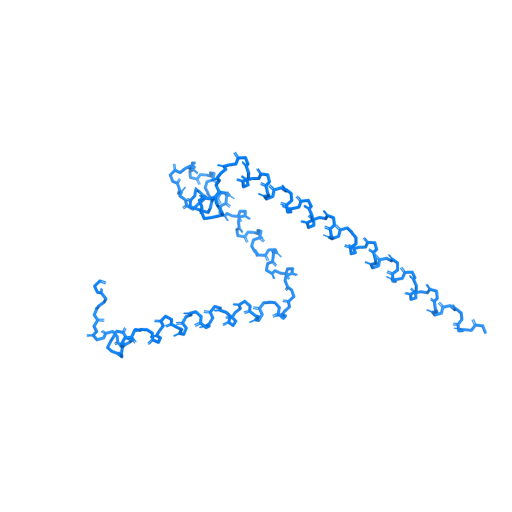.00 87.56 82 LEU A O 1
ATOM 669 N N . GLY A 1 83 ? -4.075 3.473 13.316 1.00 88.12 83 GLY A N 1
ATOM 670 C CA . GLY A 1 83 ? -4.038 3.244 14.758 1.00 88.12 83 GLY A CA 1
ATOM 671 C C . GLY A 1 83 ? -3.212 2.008 15.139 1.00 88.12 83 GLY A C 1
ATOM 672 O O . GLY A 1 83 ? -3.152 1.010 14.412 1.00 88.12 83 GLY A O 1
ATOM 673 N N . GLU A 1 84 ? -2.603 2.043 16.323 1.00 89.38 84 GLU A N 1
ATOM 674 C CA . GLU A 1 84 ? -1.646 1.025 16.772 1.00 89.38 84 GLU A CA 1
ATOM 675 C C . GLU A 1 84 ? -2.253 -0.386 16.870 1.00 89.38 84 GLU A C 1
ATOM 677 O O . GLU A 1 84 ? -1.612 -1.387 16.540 1.00 89.38 84 GLU A O 1
ATOM 682 N N . LYS A 1 85 ? -3.541 -0.477 17.227 1.00 88.25 85 LYS A N 1
ATOM 683 C CA . LYS A 1 85 ? -4.307 -1.734 17.210 1.00 88.25 85 LYS A CA 1
ATOM 684 C C . LYS A 1 85 ? -4.337 -2.360 15.812 1.00 88.25 85 LYS A C 1
ATOM 686 O O . LYS A 1 85 ? -4.130 -3.567 15.666 1.00 88.25 85 LYS A O 1
ATOM 691 N N . THR A 1 86 ? -4.557 -1.543 14.784 1.00 86.94 86 THR A N 1
ATOM 692 C CA . THR A 1 86 ? -4.620 -1.986 13.388 1.00 86.94 86 THR A CA 1
ATOM 693 C C . THR A 1 86 ? -3.238 -2.393 12.883 1.00 86.94 86 THR A C 1
ATOM 695 O O . THR A 1 86 ? -3.109 -3.459 12.276 1.00 86.94 86 THR A O 1
ATOM 698 N N . LYS A 1 87 ? -2.186 -1.632 13.224 1.00 88.19 87 LYS A N 1
ATOM 699 C CA . LYS A 1 87 ? -0.782 -1.995 12.947 1.00 88.19 87 LYS A CA 1
ATOM 700 C C . LYS A 1 87 ? -0.439 -3.375 13.514 1.00 88.19 87 LYS A C 1
ATOM 702 O O . LYS A 1 87 ? -0.061 -4.275 12.761 1.00 88.19 87 LYS A O 1
ATOM 707 N N . LYS A 1 88 ? -0.703 -3.599 14.809 1.00 90.12 88 LYS A N 1
ATOM 708 C CA . LYS A 1 88 ? -0.484 -4.895 15.484 1.00 90.12 88 LYS A CA 1
ATOM 709 C C . LYS A 1 88 ? -1.269 -6.030 14.821 1.00 90.12 88 LYS A C 1
ATOM 711 O O . LYS A 1 88 ? -0.759 -7.143 14.680 1.00 90.12 88 LYS A O 1
ATOM 716 N N . GLN A 1 89 ? -2.503 -5.783 14.379 1.00 91.19 89 GLN A N 1
ATOM 717 C CA . GLN A 1 89 ? -3.297 -6.795 13.677 1.00 91.19 89 GLN A CA 1
ATOM 718 C C . GLN A 1 89 ? -2.695 -7.160 12.310 1.00 91.19 89 GLN A C 1
ATOM 720 O O . GLN A 1 89 ? -2.653 -8.344 11.956 1.00 91.19 89 GLN A O 1
ATOM 725 N N . ILE A 1 90 ? -2.209 -6.172 11.554 1.00 89.12 90 ILE A N 1
ATOM 726 C CA . ILE A 1 90 ? -1.535 -6.388 10.269 1.00 89.12 90 ILE A CA 1
ATOM 727 C C . ILE A 1 90 ? -0.255 -7.205 10.474 1.00 89.12 90 ILE A C 1
ATOM 729 O O . ILE A 1 90 ? -0.045 -8.200 9.775 1.00 89.12 90 ILE A O 1
ATOM 733 N N . GLU A 1 91 ? 0.569 -6.851 11.458 1.00 91.25 91 GLU A N 1
ATOM 734 C CA . GLU A 1 91 ? 1.795 -7.589 11.775 1.00 91.25 91 GLU A CA 1
ATOM 735 C C . GLU A 1 91 ? 1.516 -9.028 12.202 1.00 91.25 91 GLU A C 1
ATOM 737 O O . GLU A 1 91 ? 2.118 -9.961 11.667 1.00 91.25 91 GLU A O 1
ATOM 742 N N . ARG A 1 92 ? 0.522 -9.246 13.073 1.00 91.69 92 ARG A N 1
ATOM 743 C CA . ARG A 1 92 ? 0.073 -10.594 13.454 1.00 91.69 92 ARG A CA 1
ATOM 744 C C . ARG A 1 92 ? -0.358 -11.410 12.235 1.00 91.69 92 ARG A C 1
ATOM 746 O O . ARG A 1 92 ? 0.011 -12.579 12.122 1.00 91.69 92 ARG A O 1
ATOM 753 N N . LYS A 1 93 ? -1.104 -10.818 11.293 1.00 91.50 93 LYS A N 1
ATOM 754 C CA . LYS A 1 93 ? -1.481 -11.490 10.035 1.00 91.50 93 LYS A CA 1
ATOM 755 C C . LYS A 1 93 ? -0.248 -11.835 9.188 1.00 91.50 93 LYS A C 1
ATOM 757 O O . LYS A 1 93 ? -0.178 -12.948 8.661 1.00 91.50 93 LYS A O 1
ATOM 762 N N . LYS A 1 94 ? 0.735 -10.932 9.080 1.00 90.06 94 LYS A N 1
ATOM 763 C CA . LYS A 1 94 ? 2.004 -11.181 8.368 1.00 90.06 94 LYS A CA 1
ATOM 764 C C . LYS A 1 94 ? 2.796 -12.325 9.014 1.00 90.06 94 LYS A C 1
ATOM 766 O O . LYS A 1 94 ? 3.223 -13.239 8.305 1.00 90.06 94 LYS A O 1
ATOM 771 N N . LEU A 1 95 ? 2.935 -12.326 10.340 1.00 90.81 95 LEU A N 1
ATOM 772 C CA . LEU A 1 95 ? 3.610 -13.384 11.098 1.00 90.81 95 LEU A CA 1
ATOM 773 C C . LEU A 1 95 ? 2.915 -14.737 10.931 1.00 90.81 95 LEU A C 1
ATOM 775 O O . LEU A 1 95 ? 3.579 -15.716 10.600 1.00 90.81 95 LEU A O 1
ATOM 779 N N . LYS A 1 96 ? 1.581 -14.791 11.041 1.00 91.38 96 LYS A N 1
ATOM 780 C CA . LYS A 1 96 ? 0.806 -16.021 10.800 1.00 91.38 96 LYS A CA 1
ATOM 781 C C . LYS A 1 96 ? 1.010 -16.568 9.386 1.00 91.38 96 LYS A C 1
ATOM 783 O O . LYS A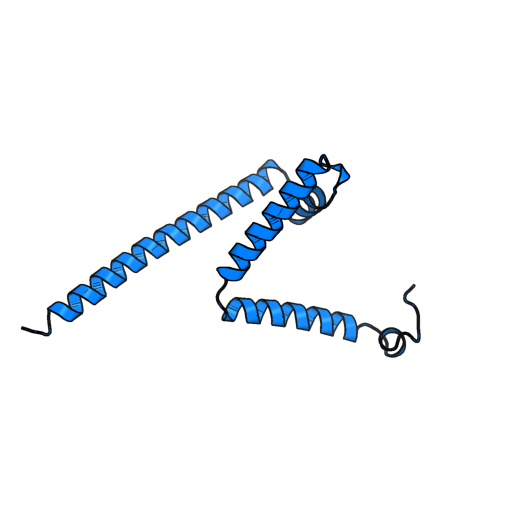 1 96 ? 1.208 -17.770 9.223 1.00 91.38 96 LYS A O 1
ATOM 788 N N . LYS A 1 97 ? 1.024 -15.711 8.355 1.00 89.44 97 LYS A N 1
ATOM 789 C CA . LYS A 1 97 ? 1.320 -16.136 6.973 1.00 89.44 97 LYS A CA 1
ATOM 7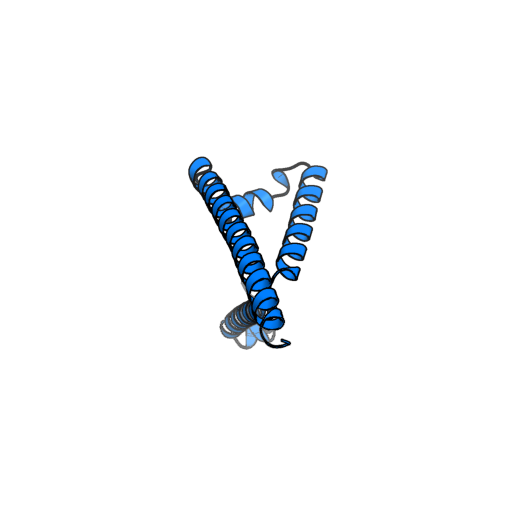90 C C . LYS A 1 97 ? 2.737 -16.707 6.844 1.00 89.44 97 LYS A C 1
ATOM 792 O O . LYS A 1 97 ? 2.905 -17.756 6.225 1.00 89.44 97 LYS A O 1
ATOM 797 N N . LYS A 1 98 ? 3.745 -16.059 7.443 1.00 86.19 98 LYS A N 1
ATOM 798 C CA . LYS A 1 98 ? 5.136 -16.554 7.456 1.00 86.19 98 LYS A CA 1
ATOM 799 C C . LYS A 1 98 ? 5.256 -17.890 8.197 1.00 86.19 98 LYS A C 1
ATOM 801 O O . LYS A 1 98 ? 5.867 -18.818 7.672 1.00 86.19 98 LYS A O 1
ATOM 806 N N . ALA A 1 99 ? 4.627 -18.015 9.364 1.00 86.31 99 ALA A N 1
ATOM 807 C CA . ALA A 1 99 ? 4.586 -19.250 10.140 1.00 86.31 99 ALA A CA 1
ATOM 808 C C . ALA A 1 99 ? 3.911 -20.384 9.356 1.00 86.31 99 ALA A C 1
ATOM 810 O O . ALA A 1 99 ? 4.477 -21.466 9.260 1.00 86.31 99 ALA A O 1
ATOM 811 N N . LYS A 1 100 ? 2.775 -20.119 8.691 1.00 87.00 100 LYS A N 1
ATO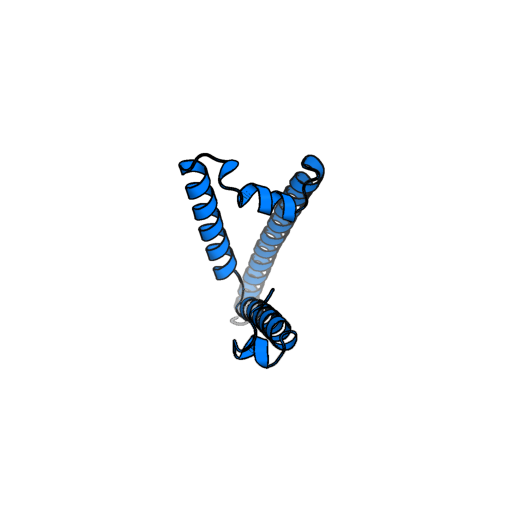M 812 C CA . LYS A 1 100 ? 2.098 -21.100 7.828 1.00 87.00 100 LYS A CA 1
ATOM 813 C C . LYS A 1 100 ? 2.990 -21.550 6.667 1.00 87.00 100 LYS A C 1
ATOM 815 O O . LYS A 1 100 ? 3.110 -22.748 6.424 1.00 87.00 100 LYS A O 1
ATOM 820 N N . LYS A 1 101 ? 3.672 -20.617 5.988 1.00 83.12 101 LYS A N 1
ATOM 821 C CA . LYS A 1 101 ? 4.648 -20.949 4.932 1.00 83.12 101 LYS A CA 1
ATOM 822 C C . LYS A 1 101 ? 5.782 -21.835 5.459 1.00 83.12 101 LYS A C 1
ATOM 824 O O . LYS A 1 101 ? 6.121 -22.812 4.808 1.00 83.12 101 LYS A O 1
ATOM 829 N N . ARG A 1 102 ? 6.326 -21.541 6.646 1.00 76.50 102 ARG A N 1
ATOM 830 C CA . ARG A 1 102 ? 7.345 -22.386 7.292 1.00 76.50 102 ARG A CA 1
ATOM 831 C C . ARG A 1 102 ? 6.788 -23.759 7.659 1.00 76.50 102 ARG A C 1
ATOM 833 O O . ARG A 1 102 ? 7.420 -24.751 7.336 1.00 76.50 102 ARG A O 1
ATOM 840 N N . SER A 1 103 ? 5.596 -23.820 8.257 1.00 79.19 103 SER A N 1
ATOM 841 C CA . SER A 1 103 ? 4.953 -25.074 8.677 1.00 79.19 103 SER A CA 1
ATOM 842 C C . SER A 1 103 ? 4.715 -26.050 7.521 1.00 79.19 103 SER A C 1
ATOM 844 O O . SER A 1 103 ? 4.793 -27.256 7.711 1.00 79.19 103 SER A O 1
ATOM 846 N N . ARG A 1 104 ? 4.493 -25.525 6.310 1.00 80.81 104 ARG A N 1
ATOM 847 C CA . ARG A 1 104 ? 4.310 -26.320 5.090 1.00 80.81 104 ARG A CA 1
ATOM 848 C C . ARG A 1 104 ? 5.604 -26.927 4.549 1.00 80.81 104 ARG A C 1
ATOM 850 O O . ARG A 1 104 ? 5.540 -27.901 3.818 1.00 80.81 104 ARG A O 1
ATOM 857 N N . LYS A 1 105 ? 6.764 -26.363 4.894 1.00 80.56 105 LYS A N 1
ATOM 858 C CA . LYS A 1 105 ? 8.063 -26.920 4.504 1.00 80.56 105 LYS A CA 1
ATOM 859 C C . LYS A 1 105 ? 8.417 -28.090 5.417 1.00 80.56 105 LYS A C 1
ATOM 861 O O . LYS A 1 105 ? 8.213 -27.990 6.633 1.00 80.56 105 LYS A O 1
ATOM 866 N N . SER A 1 106 ? 8.989 -29.152 4.852 1.00 81.25 106 SER A N 1
ATOM 867 C CA . SER A 1 106 ? 9.558 -30.254 5.635 1.00 81.25 106 SER A CA 1
ATOM 868 C C . SER A 1 106 ? 10.732 -29.767 6.496 1.00 81.25 106 SER A C 1
ATOM 870 O O . SER A 1 106 ? 11.314 -28.710 6.235 1.00 81.25 106 SER A O 1
ATOM 872 N N . LEU A 1 107 ? 11.087 -30.518 7.543 1.00 79.25 107 LEU A N 1
ATOM 873 C CA . LEU A 1 107 ? 12.239 -30.206 8.402 1.00 79.25 107 LEU A CA 1
ATOM 874 C C . LEU A 1 107 ? 13.535 -30.042 7.591 1.00 79.25 107 LEU A C 1
ATOM 876 O O . LEU A 1 107 ? 14.277 -29.095 7.847 1.00 79.25 107 LEU A O 1
ATOM 880 N N . GLY A 1 108 ? 13.741 -30.878 6.566 1.00 80.81 108 GLY A N 1
ATOM 881 C CA . GLY A 1 108 ? 14.870 -30.767 5.637 1.00 80.81 108 GLY A CA 1
ATOM 882 C C . GLY A 1 108 ? 14.883 -29.436 4.882 1.00 80.81 108 GLY A C 1
ATOM 883 O O . GLY A 1 108 ? 15.857 -28.696 4.960 1.00 80.81 108 GLY A O 1
ATOM 884 N N . HIS A 1 109 ? 13.761 -29.036 4.281 1.00 82.00 109 HIS A N 1
ATOM 885 C CA . HIS A 1 109 ? 13.635 -27.734 3.612 1.00 82.00 109 HIS A CA 1
ATOM 886 C C . HIS A 1 109 ? 13.774 -26.533 4.563 1.00 82.00 109 HIS A C 1
ATOM 888 O O . HIS A 1 109 ? 14.200 -25.451 4.157 1.00 82.00 109 HIS A O 1
ATOM 894 N N . ARG A 1 110 ? 13.393 -26.677 5.840 1.00 77.88 110 ARG A N 1
ATOM 895 C CA . ARG A 1 110 ? 13.583 -25.619 6.851 1.00 77.88 110 ARG A CA 1
ATOM 896 C C . ARG A 1 110 ? 15.043 -25.481 7.274 1.00 77.88 110 ARG A C 1
ATOM 898 O O . ARG A 1 110 ? 15.468 -24.364 7.551 1.00 77.88 110 ARG A O 1
ATOM 905 N N . ARG A 1 111 ? 15.778 -26.595 7.332 1.00 81.50 111 ARG A N 1
ATOM 906 C CA . ARG A 1 111 ? 17.205 -26.664 7.684 1.00 81.50 111 ARG A CA 1
ATOM 907 C C . ARG A 1 111 ? 18.147 -26.530 6.481 1.00 81.50 111 ARG A C 1
ATOM 909 O O . ARG A 1 111 ? 19.351 -26.629 6.669 1.00 81.50 111 ARG A O 1
ATOM 916 N N . LYS A 1 112 ? 17.608 -26.263 5.281 1.00 79.56 112 LYS A N 1
ATOM 917 C CA . LYS A 1 112 ? 18.343 -26.226 4.001 1.00 79.56 112 LYS A CA 1
ATOM 918 C C . LYS A 1 112 ? 19.065 -27.543 3.662 1.00 79.56 112 LYS A C 1
ATOM 920 O O . LYS A 1 112 ? 20.085 -27.528 2.995 1.00 79.56 112 LYS A O 1
ATOM 925 N N . TRP A 1 113 ? 18.551 -28.674 4.139 1.00 82.31 113 TRP A N 1
ATOM 926 C CA . TRP A 1 113 ? 19.056 -30.010 3.789 1.00 82.31 113 TRP A CA 1
ATOM 927 C C . TRP A 1 113 ? 18.492 -30.534 2.466 1.00 82.31 113 TRP A C 1
ATOM 929 O O . TRP A 1 113 ? 19.024 -31.483 1.912 1.00 82.31 113 TRP A O 1
ATOM 939 N N . LEU A 1 114 ? 17.393 -29.944 1.998 1.00 70.56 114 LEU A N 1
ATOM 940 C CA . LEU A 1 114 ? 16.789 -30.212 0.699 1.00 70.56 114 LEU A CA 1
ATOM 941 C C . LEU A 1 114 ? 16.616 -28.866 -0.002 1.00 70.56 114 LEU A C 1
ATOM 943 O O . LEU A 1 114 ? 16.118 -27.913 0.619 1.00 70.56 114 LEU A O 1
ATOM 947 N N . GLU A 1 115 ? 17.056 -28.790 -1.252 1.00 71.56 115 GLU A N 1
ATOM 948 C CA . GLU A 1 115 ? 16.766 -27.659 -2.125 1.00 71.56 115 GLU A CA 1
ATOM 949 C C . GLU A 1 115 ? 15.304 -27.737 -2.573 1.00 71.56 115 GLU A C 1
ATOM 951 O O . GLU A 1 115 ? 14.727 -28.818 -2.656 1.00 71.56 115 GLU A O 1
ATOM 956 N N . MET A 1 116 ? 14.674 -26.574 -2.746 1.00 59.94 116 MET A N 1
ATOM 957 C CA . MET A 1 116 ? 13.338 -26.537 -3.337 1.00 59.94 116 MET A CA 1
ATOM 958 C C . MET A 1 116 ? 13.535 -26.699 -4.845 1.00 59.94 116 MET A C 1
ATOM 960 O O . MET A 1 116 ? 14.226 -25.852 -5.413 1.00 59.94 116 MET A O 1
ATOM 964 N N . ASP A 1 117 ? 12.932 -27.722 -5.449 1.00 55.16 117 ASP A N 1
ATOM 965 C CA . ASP A 1 117 ? 12.687 -27.745 -6.898 1.00 55.16 117 ASP A CA 1
ATOM 966 C C . ASP A 1 117 ? 11.805 -26.552 -7.323 1.00 55.16 117 ASP A C 1
ATOM 968 O O . ASP A 1 117 ? 10.912 -26.143 -6.527 1.00 55.16 117 ASP A O 1
#

Mean predicted aligned error: 15.72 Å

Sequence (117 aa):
MAKENAKKGDLEDFESLQKKLKVIFGLREKVAIALDKIYTKGSLTAKEVTEYLDNPSNFSAYQFDNIQKRRTDIQAFIWEALGEKTKKQIERKKLKKKAKKRSRKSLGHRRKWLEMD

Solvent-accessible surface area (backbone atoms only — not comparable to full-atom values): 6726 Å² total; per-residue (Å²): 129,76,75,64,62,62,59,52,56,57,48,53,54,48,53,52,49,51,52,53,49,53,52,52,54,51,51,51,50,52,49,49,53,51,50,48,49,49,34,69,76,60,74,41,51,76,62,54,55,47,53,54,74,69,39,63,88,78,41,55,74,69,55,41,52,52,52,52,52,51,50,51,53,52,51,49,51,53,54,67,73,46,52,68,70,56,51,54,51,53,50,50,50,52,50,52,53,53,50,51,58,52,68,72,43,52,72,45,52,72,71,67,74,39,82,83,130

Secondary structure (DSSP, 8-state):
--HHHHHHHHHHHHHHHHHHHHHHHHHHHHHHHHHHHHHHHH---HHHHHHHHH-GGGS-HHHHHHHHHHHHHHHHHHHHHS-HHHHHHHHHHHHHHHHHHHHHS-HHHHTTSS---

pLDDT: mean 78.52, std 12.15, range [48.81, 93.44]

Radius of gyration: 23.61 Å; Cα contacts (8 Å, |Δi|>4): 22; chains: 1; bounding box: 43×60×58 Å

Foldseek 3Di:
DPPPVVVVVVVVVVVVVVVVVVVVVVVVVVVVVVVVCCCVVVVDDPVNVVVCLPDPVNDPPVVNVVSVVVVVVVVVVVQVVDDPVVVVVVVVVVVVVVVVVLVPDDPCVNVVVDDDD